Protein AF-A0A2V5QIG5-F1 (afdb_monomer_lite)

Secondary structure (DSSP, 8-state):
--S-B---GGG-SS-BSHHHHHHHTS--------

Sequence (34 aa):
PRLPFGGVKRSGFGRELGAAGTREFTNTKTIWIS

Foldseek 3Di:
DADWDADDDPRDDFTPDHPRNVVVPDDDDDDDDD

Radius of gyration: 13.41 Å; chains: 1; bounding box: 14×23×44 Å

Structure (mmCIF, N/CA/C/O backbone):
data_AF-A0A2V5QIG5-F1
#
_entry.id   AF-A0A2V5QIG5-F1
#
loop_
_atom_site.group_PDB
_atom_site.id
_atom_site.type_symbol
_atom_site.label_atom_id
_atom_site.label_alt_id
_atom_site.label_comp_id
_atom_site.label_asym_id
_atom_site.label_entity_id
_atom_site.label_seq_id
_atom_site.pdbx_PDB_ins_code
_atom_site.Cartn_x
_atom_site.Cartn_y
_atom_site.Cartn_z
_atom_site.occupancy
_atom_site.B_iso_or_equiv
_atom_site.auth_seq_id
_atom_site.auth_comp_id
_atom_site.auth_asym_id
_atom_site.auth_atom_id
_atom_site.pdbx_PDB_model_num
ATOM 1 N N . PRO A 1 1 ? 0.624 -14.692 4.496 1.00 64.94 1 PRO A N 1
ATOM 2 C CA . PRO A 1 1 ? -0.450 -13.742 4.895 1.00 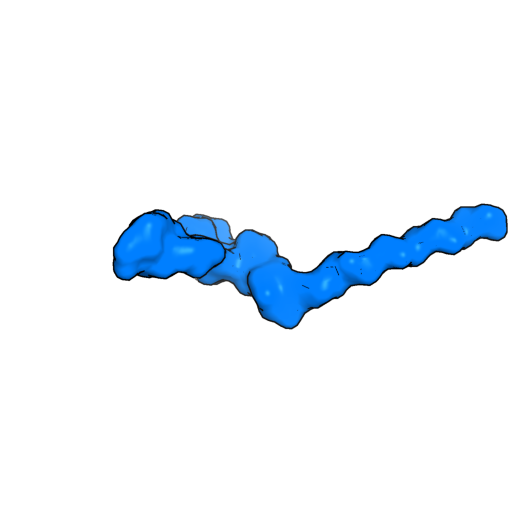64.94 1 PRO A CA 1
ATOM 3 C C . PRO A 1 1 ? -1.155 -13.174 3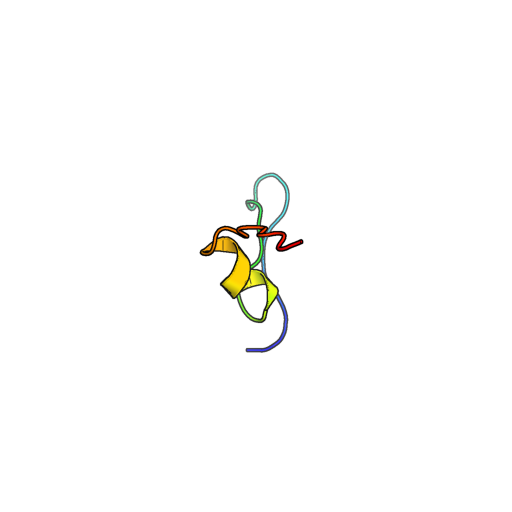.654 1.00 64.94 1 PRO A C 1
ATOM 5 O O . PRO A 1 1 ? -0.481 -12.638 2.782 1.00 64.94 1 PRO A O 1
ATOM 8 N N . ARG A 1 2 ? -2.473 -13.380 3.519 1.00 83.25 2 ARG A N 1
ATOM 9 C CA . ARG A 1 2 ? -3.209 -13.077 2.272 1.00 83.25 2 ARG A CA 1
ATOM 10 C C . ARG A 1 2 ? -4.148 -11.871 2.364 1.00 83.25 2 ARG A C 1
ATOM 12 O O . ARG A 1 2 ? -4.481 -11.304 1.333 1.00 83.25 2 ARG A O 1
ATOM 19 N N . LEU A 1 3 ? -4.570 -11.495 3.571 1.00 90.44 3 LEU A N 1
ATOM 20 C CA . LEU A 1 3 ? -5.455 -10.354 3.793 1.00 90.44 3 LEU A CA 1
ATOM 21 C C . LEU A 1 3 ? -4.637 -9.070 3.986 1.00 90.44 3 LEU A C 1
ATOM 23 O O . LEU A 1 3 ? -3.647 -9.111 4.720 1.00 90.44 3 LEU A O 1
ATOM 27 N N . PRO A 1 4 ? -5.042 -7.955 3.356 1.00 91.94 4 PRO A N 1
ATOM 28 C CA . PRO A 1 4 ? -4.403 -6.665 3.566 1.00 91.94 4 PRO A CA 1
ATOM 29 C C . PRO A 1 4 ? -4.692 -6.136 4.977 1.00 91.94 4 PRO A C 1
ATOM 31 O O . PRO A 1 4 ? -5.823 -6.225 5.459 1.00 91.94 4 PRO A O 1
ATOM 34 N N . PHE A 1 5 ? -3.684 -5.545 5.618 1.00 94.94 5 PHE A N 1
ATOM 35 C CA . PHE A 1 5 ? -3.780 -4.937 6.950 1.00 94.94 5 PHE A CA 1
ATOM 36 C C . PHE A 1 5 ? -3.340 -3.473 6.902 1.00 94.94 5 PHE A C 1
ATOM 38 O O . PHE A 1 5 ? -2.440 -3.132 6.148 1.00 94.94 5 PHE A O 1
ATOM 45 N N . GLY A 1 6 ? -3.961 -2.586 7.676 1.00 94.69 6 GLY A N 1
ATOM 46 C CA . GLY A 1 6 ? -3.512 -1.197 7.762 1.00 94.69 6 GLY A CA 1
ATOM 47 C C . GLY A 1 6 ? -4.529 -0.267 8.409 1.00 94.69 6 GLY A C 1
ATOM 48 O O . GLY A 1 6 ? -5.720 -0.575 8.497 1.00 94.69 6 GLY A O 1
ATOM 49 N N . GLY A 1 7 ? -4.038 0.881 8.865 1.00 96.00 7 GLY A N 1
ATOM 50 C CA . GLY A 1 7 ? -4.821 1.876 9.588 1.00 96.00 7 GLY A CA 1
ATOM 51 C C . GLY A 1 7 ? -5.608 2.831 8.691 1.00 96.00 7 GLY A C 1
ATOM 52 O O . GLY A 1 7 ? -5.550 2.784 7.458 1.00 96.00 7 GLY A O 1
ATOM 53 N N . VAL A 1 8 ? -6.367 3.707 9.344 1.00 96.69 8 VAL A N 1
ATOM 54 C CA . VAL A 1 8 ? -6.959 4.915 8.757 1.00 96.69 8 VAL A CA 1
ATOM 55 C C . VAL A 1 8 ? -6.823 6.074 9.753 1.00 96.69 8 VAL A C 1
ATOM 57 O O . VAL A 1 8 ? -6.769 5.854 10.968 1.00 96.69 8 VAL A O 1
ATOM 60 N N . LYS A 1 9 ? -6.832 7.323 9.267 1.00 96.19 9 LYS A N 1
ATOM 61 C CA . LYS A 1 9 ? -6.761 8.547 10.092 1.00 96.19 9 LYS A CA 1
ATOM 62 C C . LYS A 1 9 ? -5.477 8.585 10.941 1.00 96.19 9 LYS A C 1
ATOM 64 O O . LYS A 1 9 ? -4.379 8.494 10.407 1.00 96.19 9 LYS A O 1
ATOM 69 N N . ARG A 1 10 ? -5.603 8.732 12.267 1.00 97.12 10 ARG A N 1
ATOM 70 C CA . ARG A 1 10 ? -4.459 8.814 13.193 1.00 97.12 10 ARG A CA 1
ATOM 71 C C . ARG A 1 10 ? -3.706 7.493 13.341 1.00 97.12 10 ARG A C 1
ATOM 73 O O . ARG A 1 10 ? -2.591 7.503 13.838 1.00 97.12 10 ARG A O 1
ATOM 80 N N . SER A 1 11 ? -4.289 6.382 12.897 1.00 95.62 11 SER A N 1
ATOM 81 C CA . SER A 1 11 ? -3.623 5.078 12.870 1.00 95.62 11 SER A CA 1
ATOM 82 C C . SER A 1 11 ? -2.754 4.875 11.620 1.00 95.62 11 SER A C 1
ATOM 84 O O . SER A 1 11 ? -2.222 3.785 11.442 1.00 95.62 11 SER A O 1
ATOM 86 N N . GLY A 1 12 ? -2.630 5.887 10.749 1.00 95.56 12 GLY A N 1
ATOM 87 C CA . GLY A 1 12 ? -1.857 5.829 9.505 1.00 95.56 12 GLY A CA 1
ATOM 88 C C . GLY A 1 12 ? -2.711 5.572 8.259 1.00 95.56 12 GLY A C 1
ATOM 89 O O . GLY A 1 12 ? -3.939 5.504 8.330 1.00 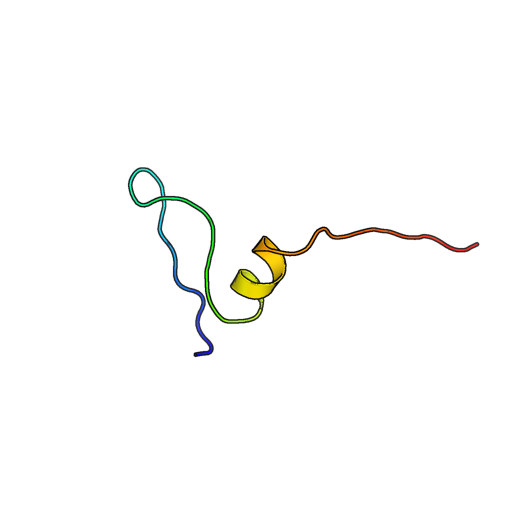95.56 12 GLY A O 1
ATOM 90 N N . PHE A 1 13 ? -2.044 5.444 7.112 1.00 95.00 13 PHE A N 1
ATOM 91 C CA . PHE A 1 13 ? -2.640 5.182 5.798 1.00 95.00 13 PHE A CA 1
ATOM 92 C C . PHE A 1 13 ? -1.825 4.118 5.050 1.00 95.00 13 PHE A C 1
ATOM 94 O O . PHE A 1 13 ? -0.696 3.827 5.434 1.00 95.00 13 PHE A O 1
ATOM 101 N N . GLY A 1 14 ? -2.403 3.549 3.990 1.00 93.44 14 GLY A N 1
ATOM 102 C CA . GLY A 1 14 ? -1.807 2.446 3.230 1.00 93.44 14 GLY A CA 1
ATOM 103 C C . GLY A 1 14 ? -2.240 1.067 3.732 1.00 93.44 14 GLY A C 1
ATOM 104 O O . GLY A 1 14 ? -3.015 0.931 4.694 1.00 93.44 14 GLY A O 1
ATOM 105 N N . ARG A 1 15 ? -1.797 0.024 3.031 1.00 94.56 15 ARG A N 1
ATOM 106 C CA . ARG A 1 15 ? -2.035 -1.378 3.399 1.00 94.56 15 ARG A CA 1
ATOM 107 C C . ARG A 1 15 ? -0.751 -2.178 3.256 1.00 94.56 15 ARG A C 1
ATOM 109 O O . ARG A 1 15 ? -0.047 -2.034 2.273 1.00 94.56 15 ARG A O 1
ATOM 116 N N . GLU A 1 16 ? -0.501 -3.068 4.198 1.00 93.25 16 GLU A N 1
ATOM 117 C CA . GLU A 1 16 ? 0.561 -4.064 4.162 1.00 93.25 16 GLU A CA 1
ATOM 118 C C . GLU A 1 16 ? -0.009 -5.446 3.821 1.00 93.25 16 GLU A C 1
ATOM 120 O O . GLU A 1 16 ? -1.219 -5.676 3.918 1.00 93.25 16 GLU A O 1
ATOM 125 N N . LEU A 1 17 ? 0.886 -6.382 3.481 1.00 94.12 17 LEU A N 1
ATOM 126 C CA . LEU A 1 17 ? 0.581 -7.766 3.100 1.00 94.12 17 LEU A CA 1
ATOM 127 C C . LEU A 1 17 ? -0.228 -7.892 1.793 1.00 94.12 17 LEU A C 1
ATOM 129 O O . LEU A 1 17 ? -0.842 -6.950 1.288 1.00 94.12 17 LEU A O 1
ATOM 133 N N . GLY A 1 18 ? -0.227 -9.102 1.226 1.00 91.25 18 GLY A N 1
ATOM 134 C CA . GLY A 1 18 ? -0.925 -9.398 -0.026 1.00 91.25 18 GLY A CA 1
ATOM 135 C C . GLY A 1 18 ? -0.494 -8.504 -1.198 1.00 91.25 18 GLY A C 1
ATOM 136 O O . GLY A 1 18 ? 0.541 -7.843 -1.164 1.00 91.25 18 GLY A O 1
ATOM 137 N N . ALA A 1 19 ? -1.313 -8.472 -2.250 1.00 93.25 19 ALA A N 1
ATOM 138 C CA . ALA A 1 19 ? -1.021 -7.674 -3.442 1.00 93.25 19 ALA A CA 1
ATOM 139 C C . ALA A 1 19 ? -1.059 -6.156 -3.182 1.00 93.25 19 ALA A C 1
ATOM 141 O O . ALA A 1 19 ? -0.390 -5.404 -3.886 1.00 93.25 19 ALA A O 1
ATOM 142 N N . ALA A 1 20 ? -1.834 -5.705 -2.189 1.00 91.38 20 ALA A N 1
ATOM 143 C CA . ALA A 1 20 ? -1.914 -4.292 -1.825 1.00 91.38 20 ALA A CA 1
ATOM 144 C C . ALA A 1 20 ? -0.585 -3.799 -1.233 1.00 91.38 20 ALA A C 1
ATOM 146 O O . ALA A 1 20 ? -0.047 -2.813 -1.724 1.00 91.38 20 ALA A O 1
ATOM 147 N N . GLY A 1 21 ? -0.004 -4.539 -0.281 1.00 92.19 21 GLY A N 1
ATOM 148 C CA 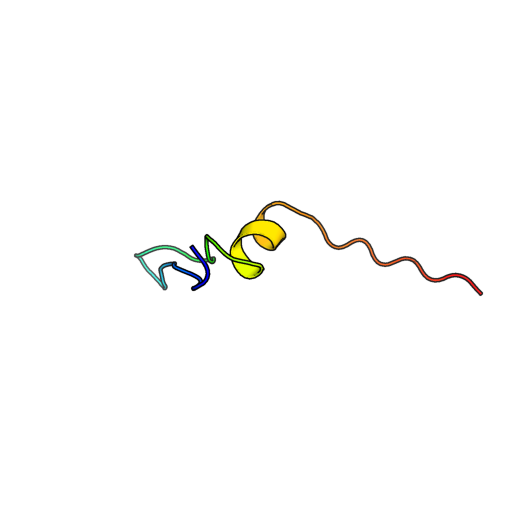. GLY A 1 21 ? 1.267 -4.163 0.340 1.00 92.19 21 GLY A CA 1
ATOM 149 C C . GLY A 1 21 ? 2.456 -4.166 -0.610 1.00 92.19 21 GLY A C 1
ATOM 150 O O . GLY A 1 21 ? 3.295 -3.279 -0.531 1.00 92.19 21 GLY A O 1
ATOM 151 N N . THR A 1 22 ? 2.523 -5.104 -1.558 1.00 93.62 22 THR A N 1
ATOM 152 C CA . THR A 1 22 ? 3.608 -5.101 -2.555 1.00 93.62 22 THR A CA 1
ATOM 153 C C . THR A 1 22 ? 3.571 -3.857 -3.447 1.00 93.62 22 THR A C 1
ATOM 155 O O . THR A 1 22 ? 4.624 -3.352 -3.826 1.00 93.62 22 THR A O 1
ATOM 158 N N . ARG A 1 23 ? 2.379 -3.338 -3.768 1.00 93.69 23 ARG A N 1
ATOM 159 C CA . ARG A 1 23 ? 2.223 -2.183 -4.664 1.00 93.69 23 ARG A CA 1
ATOM 160 C C . ARG A 1 23 ? 2.652 -0.861 -4.032 1.00 93.69 23 ARG A C 1
ATOM 162 O O . ARG A 1 23 ? 3.113 -0.001 -4.771 1.00 93.69 23 ARG A O 1
ATOM 169 N N . GLU A 1 24 ? 2.566 -0.721 -2.710 1.00 94.38 24 GLU A N 1
ATOM 170 C CA . GLU A 1 24 ? 2.979 0.498 -1.988 1.00 94.38 24 GLU A CA 1
ATOM 171 C C . GLU A 1 24 ? 4.481 0.810 -2.151 1.00 94.38 24 GLU A C 1
ATOM 173 O O . GLU A 1 24 ? 4.891 1.965 -2.075 1.00 94.38 24 GLU A O 1
ATOM 178 N N . PHE A 1 25 ? 5.310 -0.201 -2.437 1.00 95.00 25 PHE A N 1
ATOM 179 C CA . PHE A 1 25 ? 6.761 -0.044 -2.626 1.00 95.00 25 PHE A CA 1
ATOM 180 C C . PHE A 1 25 ? 7.193 0.012 -4.095 1.00 95.00 25 PHE A C 1
ATOM 182 O O . PHE A 1 25 ? 8.386 0.011 -4.398 1.00 95.00 25 PHE A O 1
ATOM 189 N N . THR A 1 26 ? 6.239 0.042 -5.025 1.00 95.50 26 THR A N 1
ATOM 190 C CA . THR A 1 26 ? 6.514 0.069 -6.465 1.00 95.50 26 THR A CA 1
ATOM 191 C C . THR A 1 26 ? 5.816 1.250 -7.113 1.00 95.50 26 THR A C 1
ATO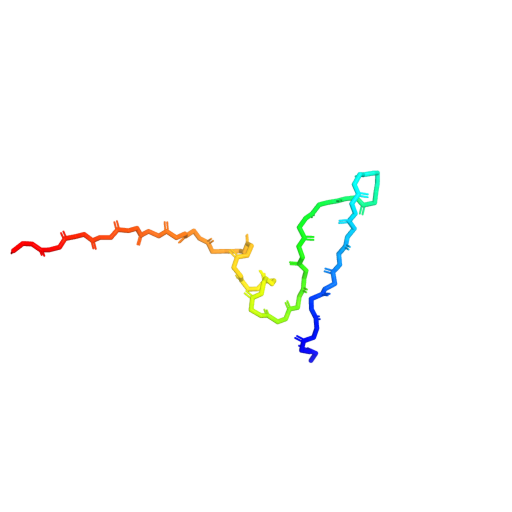M 193 O O . THR A 1 26 ? 4.677 1.566 -6.783 1.00 95.50 26 THR A O 1
ATOM 196 N N . ASN A 1 27 ? 6.460 1.880 -8.092 1.00 96.69 27 ASN A N 1
ATOM 197 C CA . ASN A 1 27 ? 5.791 2.875 -8.920 1.00 96.69 27 ASN A CA 1
ATOM 198 C C . ASN A 1 27 ? 5.208 2.210 -10.174 1.00 96.69 27 ASN A C 1
ATOM 200 O O . ASN A 1 27 ? 5.902 1.469 -10.871 1.00 96.69 27 ASN A O 1
ATOM 204 N N . THR A 1 28 ? 3.939 2.486 -10.478 1.00 95.75 28 THR A N 1
ATOM 205 C CA . THR A 1 28 ? 3.330 2.016 -11.728 1.00 95.75 28 THR A CA 1
ATOM 206 C C . THR A 1 28 ? 3.775 2.917 -12.874 1.00 95.75 28 THR A C 1
ATOM 208 O O . THR A 1 28 ? 3.345 4.065 -12.969 1.00 95.75 28 THR A O 1
ATOM 211 N N . LYS A 1 29 ? 4.613 2.386 -13.767 1.00 96.44 29 LYS A N 1
ATOM 212 C CA . LYS A 1 29 ? 5.004 3.058 -15.008 1.00 96.44 29 LYS A CA 1
ATOM 213 C C . LYS A 1 29 ? 4.140 2.561 -16.164 1.00 96.44 29 LYS A C 1
ATOM 215 O O . LYS A 1 29 ? 4.226 1.399 -16.548 1.00 96.44 29 LYS A O 1
ATOM 220 N N . THR A 1 30 ? 3.358 3.459 -16.749 1.00 97.00 30 THR A N 1
ATOM 221 C CA . THR A 1 30 ? 2.573 3.174 -17.956 1.00 97.00 30 THR A CA 1
ATOM 222 C C . THR A 1 30 ? 3.424 3.404 -19.207 1.00 97.00 30 THR A C 1
ATOM 224 O O . THR A 1 30 ? 4.073 4.444 -19.325 1.00 97.00 30 THR A O 1
ATOM 227 N N . ILE A 1 31 ? 3.427 2.445 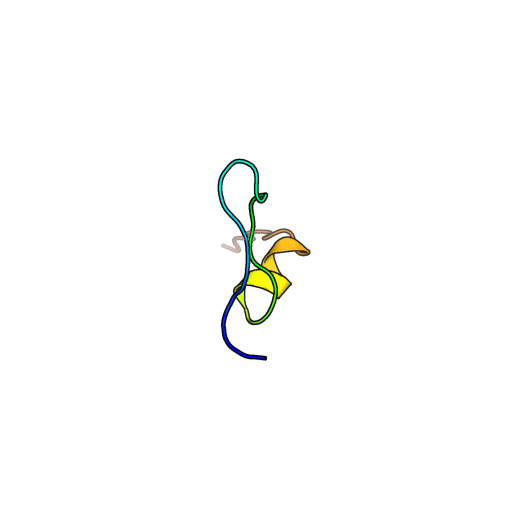-20.139 1.00 96.44 31 ILE A N 1
ATOM 228 C CA . ILE A 1 31 ? 4.112 2.528 -21.440 1.00 96.44 31 ILE A CA 1
ATOM 229 C C . ILE A 1 31 ? 3.100 2.145 -22.526 1.00 96.44 31 ILE A C 1
ATOM 231 O O . ILE A 1 31 ? 2.444 1.113 -22.411 1.00 96.44 31 ILE A O 1
ATOM 235 N N . TRP A 1 32 ? 2.975 2.977 -23.561 1.00 96.12 32 TRP A N 1
ATOM 236 C CA . TRP A 1 32 ? 2.143 2.725 -24.739 1.00 96.12 32 TRP A CA 1
ATOM 237 C C . TRP A 1 32 ? 3.037 2.562 -25.968 1.00 96.12 32 TRP A C 1
ATOM 239 O O . TRP A 1 32 ? 3.915 3.394 -26.196 1.00 96.12 32 TRP A O 1
ATOM 249 N N . ILE A 1 33 ? 2.812 1.504 -26.746 1.00 94.56 33 ILE A N 1
ATOM 250 C CA . ILE A 1 33 ? 3.511 1.245 -28.009 1.00 94.56 33 ILE A CA 1
ATOM 251 C C . ILE A 1 33 ? 2.453 1.247 -29.112 1.00 94.56 33 ILE A C 1
ATOM 253 O O . ILE A 1 33 ? 1.439 0.561 -28.983 1.00 94.56 33 ILE A O 1
ATOM 257 N N . SER A 1 34 ? 2.688 2.062 -30.142 1.00 88.25 34 SER A N 1
ATOM 258 C CA . SER A 1 34 ? 1.853 2.157 -31.344 1.00 88.25 34 SER A CA 1
ATOM 259 C C . SER A 1 34 ? 2.427 1.336 -32.484 1.00 88.25 34 SER A C 1
ATOM 261 O O . SER A 1 34 ? 3.664 1.155 -32.513 1.00 88.25 34 SER A O 1
#

pLDDT: mean 93.21, std 5.64, range [64.94, 97.12]